Protein AF-A0A7S1VHG1-F1 (afdb_monomer_lite)

pLDDT: mean 76.17, std 15.96, range [33.91, 95.12]

Secondary structure (DSSP, 8-state):
--EEEEEEEE-SSTTSS--EEEEEEEEPP-SS--EEEE----S-TTS-HHHHHHHHHHT--SEEEE-S-S---TT-HHHHHHHHHHHTHHHHTTS-EEE---HHHHT-S-TT-----S-SSS---SS-THHHHHHHHHHHTT--

Structure (mmCIF, N/CA/C/O backbone):
data_AF-A0A7S1VHG1-F1
#
_entry.id   AF-A0A7S1VHG1-F1
#
loop_
_atom_site.group_PDB
_atom_site.id
_atom_site.type_symbol
_atom_site.label_atom_id
_atom_site.label_alt_id
_atom_site.label_comp_id
_atom_site.label_asym_id
_atom_site.label_entity_id
_atom_site.label_seq_id
_atom_site.pdbx_PDB_ins_code
_atom_site.Cartn_x
_atom_site.Cartn_y
_atom_site.Cartn_z
_atom_site.occupancy
_atom_site.B_iso_or_equiv
_atom_site.auth_seq_id
_atom_site.auth_comp_id
_atom_site.auth_asym_id
_atom_site.auth_atom_id
_atom_site.pdbx_PDB_model_num
ATOM 1 N N . GLY A 1 1 ? -18.952 -1.129 16.357 1.00 60.41 1 GLY A N 1
ATOM 2 C CA . GLY A 1 1 ? -17.980 -1.596 17.365 1.00 60.41 1 GLY A CA 1
ATOM 3 C C . GLY A 1 1 ? -17.156 -0.425 17.856 1.00 60.41 1 GLY A C 1
ATOM 4 O O . GLY A 1 1 ? -17.181 0.617 17.216 1.00 60.41 1 GLY A O 1
ATOM 5 N N . ALA A 1 2 ? -16.459 -0.565 18.984 1.00 79.69 2 ALA A N 1
ATOM 6 C CA . ALA A 1 2 ? -15.497 0.451 19.413 1.00 79.69 2 ALA A CA 1
ATOM 7 C C . ALA A 1 2 ? -14.408 0.636 18.334 1.00 79.69 2 ALA A C 1
ATOM 9 O O . ALA A 1 2 ? -13.999 -0.338 17.711 1.00 79.69 2 ALA A O 1
ATOM 10 N N . SER A 1 3 ? -13.954 1.863 18.099 1.00 82.81 3 SER A N 1
ATOM 11 C CA . SER A 1 3 ? -12.869 2.205 17.169 1.00 82.81 3 SER A CA 1
ATOM 12 C C . SER A 1 3 ? -11.768 2.954 17.918 1.00 82.81 3 SER A C 1
ATOM 14 O O . SER A 1 3 ? -11.995 3.498 19.002 1.00 82.81 3 SER A O 1
ATOM 16 N N . PHE A 1 4 ? -10.552 2.945 17.380 1.00 84.31 4 PHE A N 1
ATOM 17 C CA . PHE A 1 4 ? -9.495 3.855 17.806 1.00 84.31 4 PHE A CA 1
ATOM 18 C C . PHE A 1 4 ? -9.536 5.095 16.919 1.00 84.31 4 PHE A C 1
ATOM 20 O O . PHE A 1 4 ? -9.471 4.981 15.700 1.00 84.31 4 PHE A O 1
ATOM 27 N N . THR A 1 5 ? -9.640 6.277 17.513 1.00 89.12 5 THR A N 1
ATOM 28 C CA . THR A 1 5 ? -9.460 7.547 16.800 1.00 89.12 5 THR A CA 1
ATOM 29 C C . THR A 1 5 ? -7.980 7.904 16.795 1.00 89.12 5 THR A C 1
ATOM 31 O O . THR A 1 5 ? -7.344 7.833 17.848 1.00 89.12 5 THR A O 1
ATOM 34 N N . TYR A 1 6 ? -7.441 8.330 15.657 1.00 85.44 6 TYR A N 1
ATOM 35 C CA . TYR A 1 6 ? -6.067 8.820 15.571 1.00 85.44 6 TYR A CA 1
ATOM 36 C C . TYR A 1 6 ? -6.014 10.223 14.968 1.00 85.44 6 TYR A C 1
ATOM 38 O O . TYR A 1 6 ? -6.883 10.626 14.191 1.00 85.44 6 TYR A O 1
ATOM 46 N N . LYS A 1 7 ? -4.960 10.952 15.335 1.00 89.00 7 LYS A N 1
ATOM 47 C CA . LYS A 1 7 ? -4.560 12.225 14.744 1.00 89.00 7 LYS A CA 1
ATOM 48 C C . LYS A 1 7 ? -3.041 12.215 14.602 1.00 89.00 7 LYS A C 1
ATOM 50 O O . LYS A 1 7 ? -2.344 11.976 15.583 1.00 89.00 7 LYS A O 1
ATOM 55 N N . ILE A 1 8 ? -2.553 12.448 13.394 1.00 84.19 8 ILE A N 1
ATOM 56 C CA . ILE A 1 8 ? -1.139 12.607 13.071 1.00 84.19 8 ILE A CA 1
ATOM 57 C C . ILE A 1 8 ? -0.959 14.052 12.639 1.00 84.19 8 ILE A C 1
ATOM 59 O O . ILE A 1 8 ? -1.548 14.484 11.649 1.00 84.19 8 ILE A O 1
ATOM 63 N N . ASP A 1 9 ? -0.151 14.786 13.391 1.00 87.69 9 ASP A N 1
ATOM 64 C CA . ASP A 1 9 ? 0.234 16.148 13.054 1.00 87.69 9 ASP A CA 1
ATOM 65 C C . ASP A 1 9 ? 1.654 16.128 12.478 1.00 87.69 9 ASP A C 1
ATOM 67 O O . ASP A 1 9 ? 2.595 15.677 13.128 1.00 87.69 9 ASP A O 1
ATOM 71 N N . TYR A 1 10 ? 1.802 16.613 11.248 1.00 83.50 10 TYR A N 1
ATOM 72 C CA . TYR A 1 10 ? 3.076 16.766 10.563 1.00 83.50 10 TYR A CA 1
ATOM 73 C C . TYR A 1 10 ? 3.426 18.245 10.439 1.00 83.50 10 TYR A C 1
ATOM 75 O O . TYR A 1 10 ? 2.671 19.046 9.882 1.00 83.50 10 TYR A O 1
ATOM 83 N N . GLN A 1 11 ? 4.602 18.603 10.942 1.00 87.69 11 GLN A N 1
ATOM 84 C CA . GLN A 1 11 ? 5.169 19.933 10.800 1.00 87.69 11 GLN A CA 1
ATOM 85 C C . GLN A 1 11 ? 6.457 19.838 9.969 1.00 87.69 11 GLN A C 1
ATOM 87 O O . GLN A 1 11 ? 7.475 19.390 10.495 1.00 87.69 11 GLN A O 1
ATOM 92 N N . PRO A 1 12 ? 6.449 20.271 8.693 1.00 80.25 12 PRO A N 1
ATOM 93 C CA . PRO A 1 12 ? 7.620 20.132 7.825 1.00 80.25 12 PRO A CA 1
ATOM 94 C C . PRO A 1 12 ? 8.806 20.984 8.278 1.00 80.25 12 PRO A C 1
ATOM 96 O O . PRO A 1 12 ? 9.954 20.610 8.071 1.00 80.25 12 PRO A O 1
ATOM 99 N N . ALA A 1 13 ? 8.531 22.123 8.916 1.00 84.25 13 ALA A N 1
ATOM 100 C CA . ALA A 1 13 ? 9.539 22.991 9.508 1.00 84.25 13 ALA A CA 1
ATOM 101 C C . ALA A 1 13 ? 9.121 23.337 10.946 1.00 84.25 13 A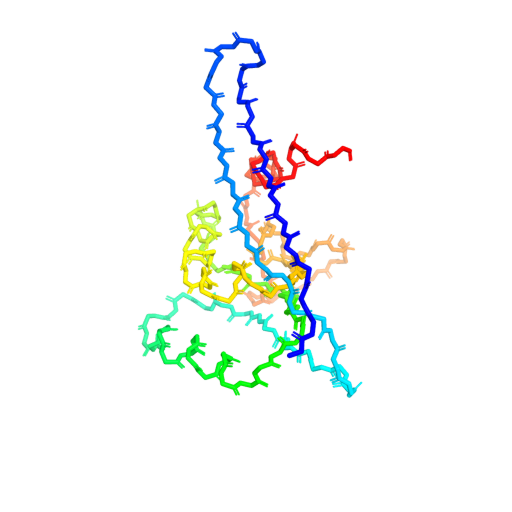LA A C 1
ATOM 103 O O . ALA A 1 13 ? 8.228 24.180 11.122 1.00 84.25 13 ALA A O 1
ATOM 104 N N . PRO A 1 14 ? 9.704 22.682 11.972 1.00 83.69 14 PRO A N 1
ATOM 105 C CA . PRO A 1 14 ? 9.406 22.959 13.375 1.00 83.69 14 PRO A CA 1
ATOM 106 C C . PRO A 1 14 ? 9.507 24.455 13.691 1.00 83.69 14 PRO A C 1
ATOM 108 O O . PRO A 1 14 ? 10.494 25.103 13.355 1.00 83.69 14 PRO A O 1
ATOM 111 N N . GLY A 1 15 ? 8.463 25.023 14.299 1.00 81.50 15 GLY A N 1
ATOM 112 C CA . GLY A 1 15 ? 8.406 26.449 14.653 1.00 81.50 15 GLY A CA 1
ATOM 113 C C . GLY A 1 15 ? 7.904 27.399 13.554 1.00 81.50 15 GLY A C 1
ATOM 114 O O . GLY A 1 15 ? 7.639 28.559 13.851 1.00 81.50 15 GLY A O 1
ATOM 115 N N . SER A 1 16 ? 7.680 26.929 12.321 1.00 88.00 16 SER A N 1
ATOM 116 C CA . SER A 1 16 ? 7.090 27.747 11.236 1.00 88.00 16 SER A CA 1
ATOM 117 C C . SER A 1 16 ? 5.606 28.085 11.433 1.00 88.00 16 SER A C 1
ATOM 119 O O . SER A 1 16 ? 5.049 28.895 10.697 1.00 88.00 16 SER A O 1
ATOM 121 N N . GLY A 1 17 ? 4.936 27.411 12.373 1.00 88.62 17 GLY A N 1
ATOM 122 C CA . GLY A 1 17 ? 3.490 27.512 12.594 1.00 88.62 17 GLY A CA 1
ATOM 123 C C . GLY A 1 17 ? 2.623 26.729 11.599 1.00 88.62 17 GLY A C 1
ATOM 124 O O . GLY A 1 17 ? 1.430 26.581 11.841 1.00 88.62 17 GLY A O 1
ATOM 125 N N . THR A 1 18 ? 3.192 26.175 10.520 1.00 88.81 18 THR A N 1
ATOM 126 C CA . THR A 1 18 ? 2.444 25.329 9.572 1.00 88.81 18 THR A CA 1
ATOM 127 C C . THR A 1 18 ? 2.331 23.902 10.109 1.00 88.81 18 THR A C 1
ATOM 129 O O . THR A 1 18 ? 3.353 23.268 10.370 1.00 88.81 18 THR A O 1
ATOM 132 N N . VAL A 1 19 ? 1.105 23.392 10.252 1.00 90.25 19 VAL A N 1
ATOM 133 C CA . VAL A 1 19 ? 0.817 22.019 10.699 1.00 90.25 19 VAL A CA 1
ATOM 134 C C . VAL A 1 19 ? -0.179 21.375 9.737 1.00 90.25 19 VAL A C 1
ATOM 136 O O . VAL A 1 19 ? -1.245 21.932 9.482 1.00 90.25 19 VAL A O 1
ATOM 139 N N . TYR A 1 20 ? 0.164 20.197 9.221 1.00 87.06 20 TYR A N 1
ATOM 140 C CA . TYR A 1 20 ? -0.725 19.339 8.443 1.00 87.06 20 TYR A CA 1
ATOM 141 C C . TYR A 1 20 ? -1.278 18.255 9.363 1.00 87.06 20 TYR A C 1
ATOM 143 O O . TYR A 1 20 ? -0.504 17.554 10.008 1.00 87.06 20 TYR A O 1
ATOM 151 N N . SER A 1 21 ? -2.599 18.101 9.428 1.00 85.31 21 SER A N 1
ATOM 152 C CA . SER A 1 21 ? -3.238 17.115 10.304 1.00 85.31 21 SER A CA 1
ATOM 153 C C . SER A 1 21 ? -3.961 16.051 9.488 1.00 85.31 21 SER A C 1
ATOM 155 O O . SER A 1 21 ? -4.928 16.350 8.788 1.00 85.31 21 SER A O 1
ATOM 157 N N . LEU A 1 22 ? -3.544 14.798 9.642 1.00 81.00 22 LEU A N 1
ATOM 158 C CA . LEU A 1 22 ? -4.298 13.630 9.201 1.00 81.00 22 LEU A CA 1
ATOM 159 C C . LEU A 1 22 ? -5.061 13.062 10.399 1.00 81.00 22 LEU A C 1
ATOM 161 O O . LEU A 1 22 ? -4.486 12.857 11.463 1.00 81.00 22 LEU A O 1
ATOM 165 N N . HIS A 1 23 ? -6.352 12.796 10.247 1.00 85.94 23 HIS A N 1
ATOM 166 C CA . HIS A 1 23 ? -7.169 12.182 11.290 1.00 85.94 23 HIS A CA 1
ATOM 167 C C . HIS A 1 23 ? -8.051 11.095 10.694 1.00 85.94 23 HIS A C 1
ATOM 169 O O . HIS A 1 23 ? -8.437 11.167 9.529 1.00 85.94 23 HIS A O 1
ATOM 175 N N . GLY A 1 24 ? -8.373 10.095 11.504 1.00 82.06 24 GLY A N 1
ATOM 176 C CA . GLY A 1 24 ? -9.189 8.979 11.059 1.00 82.06 24 GLY A CA 1
ATOM 177 C C . GLY A 1 24 ? -9.548 8.032 12.189 1.00 82.06 24 GLY A C 1
ATOM 178 O O . GLY A 1 24 ? -9.313 8.303 13.374 1.00 82.06 24 GLY A O 1
ATOM 179 N N . THR A 1 25 ? -10.140 6.907 11.808 1.00 83.06 25 THR A N 1
ATOM 180 C CA . THR A 1 25 ? -10.514 5.846 12.737 1.00 83.06 25 THR A CA 1
ATOM 181 C C . THR A 1 25 ? -9.981 4.515 12.258 1.00 83.06 25 THR A C 1
ATOM 183 O O . THR A 1 25 ? -10.192 4.154 11.106 1.00 83.06 25 THR A O 1
ATOM 186 N N . ILE A 1 26 ? -9.375 3.761 13.168 1.00 78.25 26 ILE A N 1
ATOM 187 C CA . ILE A 1 26 ? -9.035 2.359 12.957 1.00 78.25 26 ILE A CA 1
ATOM 188 C C . ILE A 1 26 ? -10.130 1.530 13.638 1.00 78.25 26 ILE A C 1
ATOM 190 O O . ILE A 1 26 ? -10.327 1.664 14.857 1.00 78.25 26 ILE A O 1
ATOM 194 N N . PRO A 1 27 ? -10.891 0.708 12.899 1.00 74.56 27 PRO A N 1
ATOM 195 C CA . PRO A 1 27 ? -11.884 -0.165 13.507 1.00 74.56 27 PRO A CA 1
ATOM 196 C C . PRO A 1 27 ? -11.190 -1.140 14.466 1.00 74.56 27 PRO A C 1
ATOM 198 O O . PRO A 1 27 ? -10.124 -1.672 14.160 1.00 74.56 27 PRO A O 1
ATOM 201 N N . ARG A 1 28 ? -11.767 -1.382 15.654 1.00 80.00 28 ARG A N 1
ATOM 202 C CA . ARG A 1 28 ? -11.277 -2.492 16.481 1.00 80.00 28 ARG A CA 1
ATOM 203 C C . ARG A 1 28 ? -11.758 -3.787 15.864 1.00 80.00 28 ARG A C 1
ATOM 205 O O . ARG A 1 28 ? -12.960 -3.943 15.652 1.00 80.00 28 ARG A O 1
ATOM 212 N N . GLN A 1 29 ? -10.821 -4.702 15.659 1.00 78.06 29 GLN A N 1
ATOM 213 C CA . GLN A 1 29 ? -11.111 -6.056 15.225 1.00 78.06 29 GLN A CA 1
ATOM 214 C C . GLN A 1 29 ? -12.152 -6.689 16.165 1.00 78.06 29 GLN A C 1
ATOM 216 O O . GLN A 1 29 ? -12.059 -6.580 17.392 1.00 78.06 29 GLN A O 1
ATOM 221 N N . GLN A 1 30 ? -13.177 -7.305 15.576 1.00 78.69 30 GLN A N 1
ATOM 222 C CA . GLN A 1 30 ? -14.210 -8.046 16.295 1.00 78.69 30 GLN A CA 1
ATOM 223 C C . GLN A 1 30 ? -14.373 -9.431 15.666 1.00 78.69 30 GLN A C 1
ATOM 225 O O . GLN A 1 30 ? -14.565 -9.548 14.459 1.00 78.69 30 GLN A O 1
ATOM 230 N N . GLY A 1 31 ? -14.348 -10.488 16.479 1.00 85.31 31 GLY A N 1
ATOM 231 C CA . GLY A 1 31 ? -14.557 -11.858 15.997 1.00 85.31 31 GLY A CA 1
ATOM 232 C C . GLY A 1 31 ? -13.305 -12.474 15.369 1.00 85.31 31 GLY A C 1
ATOM 233 O O . GLY A 1 31 ? -12.234 -12.418 15.967 1.00 85.31 31 GLY A O 1
ATOM 234 N N . VAL A 1 32 ? -13.431 -13.089 14.189 1.00 89.44 32 VAL A N 1
ATOM 235 C CA . VAL A 1 32 ? -12.300 -13.677 13.446 1.00 89.44 32 VAL A CA 1
ATOM 236 C C . VAL A 1 32 ? -11.679 -12.603 12.542 1.00 89.44 32 VAL A C 1
ATOM 238 O O . VAL A 1 32 ? -12.431 -11.993 11.781 1.00 89.44 32 VAL A O 1
ATOM 241 N N . PRO A 1 33 ? -10.355 -12.356 12.601 1.00 89.38 33 PRO A N 1
ATOM 242 C CA . PRO A 1 33 ? -9.707 -11.352 11.759 1.00 89.38 33 PRO A CA 1
ATOM 243 C C . PRO A 1 33 ? -9.874 -11.648 10.268 1.00 89.38 33 PRO A C 1
ATOM 245 O O . PRO A 1 33 ? -9.665 -12.780 9.827 1.00 89.38 33 PRO A O 1
ATOM 248 N N . LYS A 1 34 ? -10.201 -10.618 9.488 1.00 92.06 34 LYS A N 1
ATOM 249 C CA . LYS A 1 34 ? -10.263 -10.681 8.026 1.00 92.06 34 LYS A CA 1
ATOM 250 C C . LYS A 1 34 ? -9.077 -9.952 7.415 1.00 92.06 34 LYS A C 1
ATOM 252 O O . LYS A 1 34 ? -8.877 -8.767 7.676 1.00 92.06 34 LYS A O 1
ATOM 257 N N . VAL A 1 35 ? -8.331 -10.647 6.564 1.00 93.19 35 VAL A N 1
ATOM 258 C CA . VAL A 1 35 ? -7.175 -10.087 5.858 1.00 93.19 35 VAL A CA 1
ATOM 259 C C . VAL A 1 35 ? -7.473 -10.052 4.367 1.00 93.19 35 VAL A C 1
ATOM 261 O O . VAL A 1 35 ? -7.823 -11.078 3.787 1.00 93.19 35 VAL A O 1
ATOM 264 N N . ALA A 1 36 ? -7.328 -8.879 3.755 1.00 94.69 36 ALA A N 1
ATOM 265 C CA . ALA A 1 36 ? -7.295 -8.745 2.305 1.00 94.69 36 ALA A CA 1
ATOM 266 C C . ALA A 1 36 ? -5.832 -8.765 1.848 1.00 94.69 36 ALA A C 1
ATOM 268 O O . ALA A 1 36 ? -5.070 -7.859 2.176 1.00 94.69 36 ALA A O 1
ATOM 269 N N . ALA A 1 37 ? -5.442 -9.808 1.119 1.00 94.81 37 ALA A N 1
ATOM 270 C CA . ALA A 1 37 ? -4.132 -9.898 0.485 1.00 94.81 37 ALA A CA 1
ATOM 271 C C . ALA A 1 37 ? -4.262 -9.452 -0.975 1.00 94.81 37 ALA A C 1
ATOM 273 O O . ALA A 1 37 ? -5.034 -10.048 -1.725 1.00 94.81 37 ALA A O 1
ATOM 274 N N . LEU A 1 38 ? -3.555 -8.386 -1.346 1.00 93.75 38 LEU A N 1
ATOM 275 C CA . LEU A 1 38 ? -3.598 -7.764 -2.670 1.00 93.75 38 LEU A CA 1
ATOM 276 C C . LEU A 1 38 ? -2.168 -7.652 -3.218 1.00 93.75 38 LEU A C 1
ATOM 278 O O . LEU A 1 38 ? -1.228 -7.510 -2.444 1.00 93.75 38 LEU A O 1
ATOM 282 N N . GLY A 1 39 ? -1.996 -7.668 -4.534 1.00 90.69 39 GLY A N 1
ATOM 283 C CA . GLY A 1 39 ? -0.690 -7.530 -5.181 1.00 90.69 39 GLY A CA 1
ATOM 284 C C . GLY A 1 39 ? -0.820 -7.615 -6.696 1.00 90.69 39 GLY A C 1
ATOM 285 O O . GLY A 1 39 ? -1.931 -7.797 -7.202 1.00 90.69 39 GLY A O 1
ATOM 286 N N . CYS A 1 40 ? 0.304 -7.499 -7.401 1.00 88.75 40 CYS A N 1
ATOM 287 C CA . CYS A 1 40 ? 0.362 -7.578 -8.865 1.00 88.75 40 CYS A CA 1
ATOM 288 C C . CYS A 1 40 ? -0.580 -6.571 -9.543 1.00 88.75 40 CYS A C 1
ATOM 290 O O . CYS A 1 40 ? -1.378 -6.912 -10.419 1.00 88.75 40 CYS A O 1
ATOM 292 N N . PHE A 1 41 ? -0.482 -5.308 -9.129 1.00 87.25 41 PHE A N 1
ATOM 293 C CA . PHE A 1 41 ? -1.210 -4.188 -9.713 1.00 87.25 41 PHE A CA 1
ATOM 294 C C . PHE A 1 41 ? -0.612 -3.847 -11.083 1.00 87.25 41 PHE A C 1
ATOM 296 O O . PHE A 1 41 ? 0.283 -3.008 -11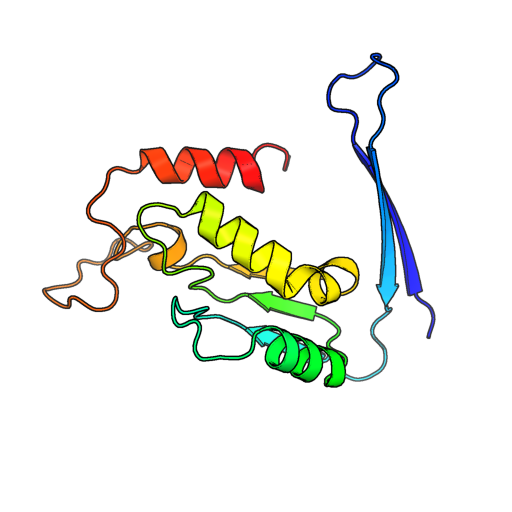.208 1.00 87.25 41 PHE A O 1
ATOM 303 N N . GLY A 1 42 ? -1.096 -4.568 -12.099 1.00 77.44 42 GLY A N 1
ATOM 304 C CA . GLY A 1 42 ? -0.701 -4.452 -13.503 1.00 77.44 42 GLY A CA 1
ATOM 305 C C . GLY A 1 42 ? -0.817 -3.037 -14.077 1.00 77.44 42 GLY A C 1
ATOM 306 O O . GLY A 1 42 ? -1.462 -2.159 -13.506 1.00 77.44 42 GLY A O 1
ATOM 307 N N . VAL A 1 43 ? -0.199 -2.828 -15.244 1.00 72.25 43 VAL A N 1
ATOM 308 C CA . VAL A 1 43 ? -0.346 -1.577 -16.016 1.00 72.25 43 VAL A CA 1
ATOM 309 C C . VAL A 1 43 ? -1.663 -1.490 -16.783 1.00 72.25 43 VAL A C 1
ATOM 311 O O . VAL A 1 43 ? -2.007 -0.401 -17.232 1.00 72.25 43 VAL A O 1
ATOM 314 N N . ASP A 1 44 ? -2.373 -2.610 -16.941 1.00 66.19 44 ASP A N 1
ATOM 315 C CA . ASP A 1 44 ? -3.585 -2.659 -17.753 1.00 66.19 44 ASP A CA 1
ATOM 316 C C . ASP A 1 44 ? -4.704 -1.830 -17.113 1.00 66.19 44 ASP A C 1
ATOM 318 O O . ASP A 1 44 ? -5.154 -2.058 -15.987 1.00 66.19 44 ASP A O 1
ATOM 322 N N . ASP A 1 45 ? -5.161 -0.854 -17.882 1.00 64.19 45 ASP A N 1
ATOM 323 C CA . ASP A 1 45 ? -6.253 0.068 -17.607 1.00 64.19 45 ASP A CA 1
ATOM 324 C C . ASP A 1 45 ? -7.632 -0.502 -17.988 1.00 64.19 45 ASP A C 1
ATOM 326 O O . ASP A 1 45 ? -8.658 0.137 -17.751 1.00 64.19 45 ASP A O 1
ATOM 330 N N . ASP A 1 46 ? -7.672 -1.740 -18.486 1.00 68.00 46 ASP A N 1
ATOM 331 C CA . ASP A 1 46 ? -8.906 -2.461 -18.818 1.00 68.00 46 ASP A CA 1
ATOM 332 C C . ASP A 1 46 ? -9.751 -2.803 -17.577 1.00 68.00 46 ASP A C 1
ATOM 334 O O . ASP A 1 46 ? -10.971 -2.983 -17.666 1.00 68.00 46 ASP A O 1
ATOM 338 N N . ALA A 1 47 ? -9.124 -2.900 -16.401 1.00 67.69 47 ALA A N 1
ATOM 339 C CA . ALA A 1 47 ? -9.818 -3.171 -15.150 1.00 67.69 47 ALA A CA 1
ATOM 340 C C . ALA A 1 47 ? -10.337 -1.873 -14.515 1.00 67.69 47 ALA A C 1
ATOM 342 O O . ALA A 1 47 ? -9.572 -0.962 -14.193 1.00 67.69 47 ALA A O 1
ATOM 343 N N . ASN A 1 48 ? -11.646 -1.812 -14.244 1.00 81.38 48 ASN A N 1
ATOM 344 C CA . ASN A 1 48 ? -12.223 -0.707 -13.485 1.00 81.38 48 ASN A CA 1
ATOM 345 C C . ASN A 1 48 ? -11.717 -0.735 -12.030 1.00 81.38 48 ASN A C 1
ATOM 347 O O . ASN A 1 48 ? -12.169 -1.530 -11.199 1.00 81.38 48 ASN A O 1
ATOM 351 N N . LYS A 1 49 ? -10.777 0.163 -11.726 1.00 83.81 49 LYS A N 1
ATOM 352 C CA . LYS A 1 49 ? -10.149 0.299 -10.408 1.00 83.81 49 LYS A CA 1
ATOM 353 C C . LYS A 1 49 ? -11.159 0.661 -9.309 1.00 83.81 49 LYS A C 1
ATOM 355 O O . LYS A 1 49 ? -11.000 0.198 -8.179 1.00 83.81 49 LYS A O 1
ATOM 360 N N . ASP A 1 50 ? -12.226 1.394 -9.630 1.00 88.06 50 ASP A N 1
ATOM 361 C CA . ASP A 1 50 ? -13.268 1.750 -8.658 1.00 88.06 50 ASP A CA 1
ATOM 362 C C . ASP A 1 50 ? -14.087 0.521 -8.235 1.00 88.06 50 ASP A C 1
ATOM 364 O O . ASP A 1 50 ? -14.337 0.317 -7.044 1.00 88.06 50 ASP A O 1
ATOM 368 N N . ASP A 1 51 ? -14.444 -0.347 -9.189 1.00 90.19 51 ASP A N 1
ATOM 369 C CA . ASP A 1 51 ? -15.173 -1.591 -8.906 1.00 90.19 51 ASP A CA 1
ATOM 370 C C . ASP A 1 51 ? -14.318 -2.562 -8.082 1.00 90.19 51 ASP A C 1
ATOM 372 O O . ASP A 1 51 ? -14.822 -3.232 -7.172 1.00 90.19 51 ASP A O 1
ATOM 376 N N . PHE A 1 52 ? -13.010 -2.607 -8.354 1.00 90.19 52 PHE A N 1
ATOM 377 C CA . PHE A 1 52 ? -12.054 -3.355 -7.542 1.00 90.19 52 PHE A CA 1
ATOM 378 C C . PHE A 1 52 ? -12.043 -2.851 -6.092 1.00 90.19 52 PHE A C 1
ATOM 380 O O . PHE A 1 52 ? -12.255 -3.635 -5.163 1.00 90.19 52 PHE A O 1
ATOM 387 N N . VAL A 1 53 ? -11.867 -1.541 -5.883 1.00 91.50 53 VAL A N 1
ATOM 388 C CA . VAL A 1 53 ? -11.845 -0.935 -4.542 1.00 91.50 53 VAL A CA 1
ATOM 389 C C . VAL A 1 53 ? -13.162 -1.183 -3.808 1.00 91.50 53 VAL A C 1
ATOM 391 O O . VAL A 1 53 ? -13.147 -1.609 -2.650 1.00 91.50 53 VAL A O 1
ATOM 394 N N . ALA A 1 54 ? -14.301 -0.995 -4.479 1.00 92.81 54 ALA A N 1
ATOM 395 C CA . ALA A 1 54 ? -15.621 -1.251 -3.910 1.00 92.81 54 ALA A CA 1
ATOM 396 C C . ALA A 1 54 ? -15.792 -2.721 -3.487 1.00 92.81 54 ALA A C 1
ATOM 398 O O . ALA A 1 54 ? -16.305 -3.004 -2.400 1.00 92.81 54 ALA A O 1
ATOM 399 N N . SER A 1 55 ? -15.309 -3.658 -4.307 1.00 93.12 55 SER A N 1
ATOM 400 C CA . SER A 1 55 ? -15.372 -5.096 -4.026 1.00 93.12 55 SER A CA 1
ATOM 401 C C . SER A 1 55 ? -14.542 -5.488 -2.804 1.00 93.12 55 SER A C 1
ATOM 403 O O . SER A 1 55 ? -15.002 -6.283 -1.980 1.00 93.12 55 SER A O 1
ATOM 405 N N . VAL A 1 56 ? -13.347 -4.907 -2.647 1.00 93.12 56 VAL A N 1
ATOM 406 C CA . VAL A 1 56 ? -12.494 -5.121 -1.467 1.00 93.12 56 VAL A CA 1
ATOM 407 C C . VAL A 1 56 ? -13.121 -4.488 -0.223 1.00 93.12 56 VAL A C 1
ATOM 409 O O . VAL A 1 56 ? -13.189 -5.132 0.825 1.00 93.12 56 VAL A O 1
ATOM 412 N N . MET A 1 57 ? -13.652 -3.265 -0.329 1.00 91.50 57 MET A N 1
ATOM 413 C CA . MET A 1 57 ? -14.350 -2.597 0.777 1.00 91.50 57 MET A CA 1
ATOM 414 C C . MET A 1 57 ? -15.533 -3.423 1.295 1.00 91.50 57 MET A C 1
ATOM 416 O O . MET A 1 57 ? -15.723 -3.529 2.508 1.00 91.50 57 MET A O 1
ATOM 420 N N . ALA A 1 58 ? -16.294 -4.057 0.398 1.00 93.50 58 ALA A N 1
ATOM 421 C CA . ALA A 1 58 ? -17.429 -4.902 0.760 1.00 93.50 58 ALA A CA 1
ATOM 422 C C . ALA A 1 58 ? -17.036 -6.126 1.612 1.00 93.50 58 ALA A C 1
ATOM 424 O O . ALA A 1 58 ? -17.868 -6.641 2.361 1.00 93.50 58 ALA A O 1
ATOM 425 N N . GLN A 1 59 ? -15.773 -6.569 1.562 1.00 92.25 59 GLN A N 1
ATOM 426 C CA . GLN A 1 59 ? -15.285 -7.668 2.407 1.00 92.25 59 GLN A CA 1
ATOM 427 C C . GLN A 1 59 ? -15.139 -7.267 3.883 1.00 92.25 59 GLN A C 1
ATOM 429 O O . GLN A 1 59 ? -15.154 -8.138 4.764 1.00 92.25 59 GLN A O 1
ATOM 434 N N . ASN A 1 60 ? -15.041 -5.958 4.158 1.00 90.06 60 ASN A N 1
ATOM 435 C CA . ASN A 1 60 ? -14.813 -5.388 5.485 1.00 90.06 60 ASN A CA 1
ATOM 436 C C . ASN A 1 60 ? -13.579 -6.016 6.159 1.00 90.06 60 ASN A C 1
ATOM 438 O O . ASN A 1 60 ? -13.689 -6.653 7.211 1.00 90.06 60 ASN A O 1
ATOM 442 N N . ALA A 1 61 ? -12.425 -5.900 5.496 1.00 91.19 61 ALA A N 1
ATOM 443 C CA . ALA A 1 61 ? -11.145 -6.384 6.005 1.00 91.19 61 ALA A CA 1
ATOM 444 C C . ALA A 1 61 ? -10.664 -5.556 7.210 1.00 91.19 61 ALA A C 1
ATOM 446 O O . ALA A 1 61 ? -10.833 -4.337 7.243 1.00 91.19 61 ALA A O 1
ATOM 447 N N . ASP A 1 62 ? -10.037 -6.225 8.178 1.00 89.88 62 ASP A N 1
ATOM 448 C CA . ASP A 1 62 ? -9.407 -5.600 9.348 1.00 89.88 62 ASP A CA 1
ATOM 449 C C . ASP A 1 62 ? -7.950 -5.191 9.065 1.00 89.88 62 ASP A C 1
ATOM 451 O O . ASP A 1 62 ? -7.391 -4.339 9.756 1.00 89.88 62 ASP A O 1
ATOM 455 N N . LEU A 1 63 ? -7.332 -5.820 8.062 1.00 90.44 63 LEU A N 1
ATOM 456 C CA . LEU A 1 63 ? -5.949 -5.618 7.647 1.00 90.44 63 LEU A CA 1
ATOM 457 C C . LEU A 1 63 ? -5.840 -5.807 6.133 1.00 90.44 63 LEU A C 1
ATOM 459 O O . LEU A 1 63 ? -6.401 -6.759 5.582 1.00 90.44 63 LEU A O 1
ATOM 463 N N . ILE A 1 64 ? -5.068 -4.942 5.482 1.00 93.81 64 ILE A N 1
ATOM 464 C CA . ILE A 1 64 ? -4.625 -5.142 4.102 1.00 93.81 64 ILE A CA 1
ATOM 465 C C . ILE A 1 64 ? -3.152 -5.535 4.114 1.00 93.81 64 ILE A C 1
ATOM 467 O O . ILE A 1 64 ? -2.343 -4.947 4.831 1.00 93.81 64 ILE A O 1
ATOM 471 N N . VAL A 1 65 ? -2.806 -6.532 3.310 1.00 95.12 65 VAL A N 1
ATOM 472 C CA . VAL A 1 65 ? -1.424 -6.902 3.016 1.00 95.12 65 VAL A CA 1
ATOM 473 C C . VAL A 1 65 ? -1.220 -6.716 1.523 1.00 95.12 65 VAL A C 1
ATOM 475 O O . VAL A 1 65 ? -1.807 -7.445 0.727 1.00 95.12 65 VAL A O 1
ATOM 478 N N . LEU A 1 66 ? -0.418 -5.721 1.159 1.00 93.56 66 LEU A N 1
ATOM 479 C CA . LEU A 1 66 ? 0.082 -5.542 -0.196 1.00 93.56 66 LEU A CA 1
ATOM 480 C C . LEU A 1 66 ? 1.341 -6.401 -0.333 1.00 93.56 66 LEU A C 1
ATOM 482 O O . LEU A 1 66 ? 2.306 -6.169 0.392 1.00 93.56 66 LEU A O 1
ATOM 486 N N . SER A 1 67 ? 1.295 -7.454 -1.145 1.00 91.50 67 SER A N 1
ATOM 487 C CA . SER A 1 67 ? 2.282 -8.542 -1.104 1.00 91.50 67 SER A CA 1
ATOM 488 C C . SER A 1 67 ? 3.454 -8.401 -2.074 1.00 91.50 67 SER A C 1
ATOM 490 O O . SER A 1 67 ? 4.351 -9.238 -2.024 1.00 91.50 67 SER A O 1
ATOM 492 N N . GLY A 1 68 ? 3.445 -7.406 -2.957 1.00 86.19 68 GLY A N 1
ATOM 493 C CA . GLY A 1 68 ? 4.419 -7.308 -4.044 1.00 86.19 68 GLY A CA 1
ATOM 494 C C . GLY A 1 68 ? 3.780 -6.783 -5.322 1.00 86.19 68 GLY A C 1
ATOM 495 O O . GLY A 1 68 ? 2.555 -6.851 -5.478 1.00 86.19 68 GLY A O 1
ATOM 496 N N . ASP A 1 69 ? 4.613 -6.253 -6.210 1.00 86.94 69 ASP A N 1
ATOM 497 C CA . ASP A 1 69 ? 4.220 -5.732 -7.516 1.00 86.94 69 ASP A CA 1
ATOM 498 C C . ASP A 1 69 ? 3.120 -4.666 -7.417 1.00 86.94 69 ASP A C 1
ATOM 500 O O . ASP A 1 69 ? 2.032 -4.766 -7.986 1.00 86.94 69 ASP A O 1
ATOM 504 N N . GLN A 1 70 ? 3.411 -3.624 -6.650 1.00 87.00 70 GLN A N 1
ATOM 505 C CA . GLN A 1 70 ? 2.587 -2.432 -6.463 1.00 87.00 70 GLN A CA 1
ATOM 506 C C . GLN A 1 70 ? 2.512 -1.628 -7.759 1.00 87.00 70 GLN A C 1
ATOM 508 O O . GLN A 1 70 ? 1.542 -0.907 -7.993 1.00 87.00 70 GLN A O 1
ATOM 513 N N . THR A 1 71 ? 3.539 -1.741 -8.599 1.00 84.12 71 THR A N 1
ATOM 514 C CA . THR A 1 71 ? 3.536 -1.182 -9.940 1.00 84.12 71 THR A CA 1
ATOM 515 C C . THR A 1 71 ? 4.469 -1.946 -10.869 1.00 84.12 71 THR A C 1
ATOM 517 O O . THR A 1 71 ? 5.542 -2.395 -10.480 1.00 84.12 71 THR A O 1
ATOM 520 N N . TYR A 1 72 ? 4.092 -1.997 -12.143 1.00 82.06 72 TYR A N 1
ATOM 521 C CA . TYR A 1 72 ? 4.961 -2.420 -13.241 1.00 82.06 72 TYR A CA 1
ATOM 522 C C . TYR A 1 72 ? 5.454 -1.215 -14.070 1.00 82.06 72 TYR A C 1
ATOM 524 O O . TYR A 1 72 ? 5.961 -1.383 -15.178 1.00 82.06 72 TYR A O 1
ATOM 532 N N . LEU A 1 73 ? 5.341 0.019 -13.557 1.00 81.12 73 LEU A N 1
ATOM 533 C CA . LEU A 1 73 ? 5.869 1.223 -14.211 1.00 81.12 73 LEU A CA 1
ATOM 534 C C . LEU A 1 73 ? 7.364 1.386 -13.932 1.00 81.12 73 LEU A C 1
ATOM 536 O O . LEU A 1 73 ? 7.806 2.186 -13.108 1.00 81.12 73 LEU A O 1
ATOM 540 N N . HIS A 1 74 ? 8.149 0.618 -14.680 1.00 75.25 74 HIS A N 1
ATOM 541 C CA . HIS A 1 74 ? 9.571 0.379 -14.429 1.00 75.25 74 HIS A CA 1
ATOM 542 C C . HIS A 1 74 ? 10.469 1.621 -14.486 1.00 75.25 74 HIS A C 1
ATOM 544 O O . HIS A 1 74 ? 11.506 1.692 -13.833 1.00 75.25 74 HIS A O 1
ATOM 550 N N . GLU A 1 75 ? 10.080 2.634 -15.255 1.00 72.19 75 GLU A N 1
ATOM 551 C CA . GLU A 1 75 ? 10.839 3.887 -15.379 1.00 72.19 75 GLU A CA 1
ATOM 552 C C . GLU A 1 75 ? 10.282 5.017 -14.507 1.00 72.19 75 GLU A C 1
ATOM 554 O O . GLU A 1 75 ? 10.905 6.071 -14.362 1.00 72.19 75 GLU A O 1
ATOM 559 N N . HIS A 1 76 ? 9.116 4.788 -13.905 1.00 77.69 76 HIS A N 1
ATOM 560 C CA . HIS A 1 76 ? 8.329 5.789 -13.201 1.00 77.69 76 HIS A CA 1
ATOM 561 C C . HIS A 1 76 ? 7.794 5.240 -11.872 1.00 77.69 76 HIS A C 1
ATOM 563 O O . HIS A 1 76 ? 6.658 5.527 -11.502 1.00 77.69 76 HIS A O 1
ATOM 569 N N . LEU A 1 77 ? 8.624 4.491 -11.132 1.00 76.12 77 LEU A N 1
ATOM 570 C CA . LEU A 1 77 ? 8.255 3.854 -9.859 1.00 76.12 77 LEU A CA 1
ATOM 571 C C . LEU A 1 77 ? 7.481 4.782 -8.919 1.00 76.12 77 LEU A C 1
ATOM 573 O O . LEU A 1 77 ? 6.427 4.414 -8.418 1.00 76.12 77 LEU A O 1
ATOM 577 N N . LEU A 1 78 ? 7.979 6.005 -8.705 1.00 76.19 78 LEU A N 1
ATOM 578 C CA . LEU A 1 78 ? 7.328 6.966 -7.813 1.00 76.19 78 LEU A CA 1
ATOM 579 C C . LEU A 1 78 ? 5.902 7.306 -8.270 1.00 76.19 78 LEU A C 1
ATOM 581 O O . LEU A 1 78 ? 4.993 7.393 -7.449 1.00 76.19 78 LEU A O 1
ATOM 585 N N . TYR A 1 79 ? 5.706 7.485 -9.577 1.00 82.81 79 TYR A N 1
ATOM 586 C CA . TYR A 1 79 ? 4.382 7.724 -10.139 1.00 82.81 79 TYR A CA 1
ATOM 587 C C . TYR A 1 79 ? 3.481 6.499 -9.955 1.00 82.81 79 TYR A C 1
ATOM 589 O O . TYR A 1 79 ? 2.364 6.660 -9.477 1.00 82.81 79 TYR A O 1
ATOM 597 N N . GLY A 1 80 ? 3.981 5.290 -10.230 1.00 83.06 80 GLY A N 1
ATOM 598 C CA . GLY A 1 80 ? 3.226 4.052 -10.020 1.00 83.06 80 GLY A CA 1
ATOM 599 C C . GLY A 1 80 ? 2.808 3.840 -8.562 1.00 83.06 80 GLY A C 1
ATOM 600 O O . GLY A 1 80 ? 1.660 3.506 -8.284 1.00 83.06 80 GLY A O 1
ATOM 601 N N . PHE A 1 81 ? 3.693 4.140 -7.608 1.00 82.12 81 PHE A N 1
ATOM 602 C CA . PHE A 1 81 ? 3.356 4.118 -6.183 1.00 82.12 81 PHE A CA 1
ATOM 603 C C . PHE A 1 81 ? 2.285 5.148 -5.816 1.00 82.12 81 PHE A C 1
ATOM 605 O O . PHE A 1 81 ? 1.361 4.832 -5.064 1.00 82.12 81 PHE A O 1
ATOM 612 N N . PHE A 1 82 ? 2.369 6.374 -6.341 1.00 85.12 82 PHE A N 1
ATOM 613 C CA . PHE A 1 82 ? 1.327 7.374 -6.104 1.00 85.12 82 PHE A CA 1
ATOM 614 C C . PHE A 1 82 ? -0.004 6.988 -6.735 1.00 85.12 82 PHE A C 1
ATOM 616 O O . PHE A 1 82 ? -1.044 7.201 -6.115 1.00 85.12 82 PHE A O 1
ATOM 623 N N . GLU A 1 83 ? 0.017 6.406 -7.928 1.00 87.06 83 GLU A N 1
ATOM 624 C CA . GLU A 1 83 ? -1.173 5.891 -8.588 1.00 87.06 83 GLU A CA 1
ATOM 625 C C . GLU A 1 83 ? -1.845 4.805 -7.741 1.00 87.06 83 GLU A C 1
ATOM 627 O O . GLU A 1 83 ? -3.056 4.868 -7.514 1.00 87.06 83 GLU A O 1
ATOM 632 N N . LEU A 1 84 ? -1.068 3.864 -7.196 1.00 88.06 84 LEU A N 1
ATOM 633 C CA . LEU A 1 84 ? -1.580 2.836 -6.296 1.00 88.06 84 LEU A CA 1
ATOM 634 C C . LEU A 1 84 ? -2.201 3.444 -5.034 1.00 88.06 84 LEU A C 1
ATOM 636 O O . LEU A 1 84 ? -3.340 3.132 -4.690 1.00 88.06 84 LEU A O 1
ATOM 640 N N . VAL A 1 85 ? -1.473 4.325 -4.342 1.00 87.44 85 VAL A N 1
ATOM 641 C CA . VAL A 1 85 ? -1.960 4.963 -3.108 1.00 87.44 85 VAL A CA 1
ATOM 642 C C . VAL A 1 85 ? -3.220 5.781 -3.382 1.00 87.44 85 VAL A C 1
ATOM 644 O O . VAL A 1 85 ? -4.156 5.752 -2.584 1.00 87.44 85 VAL A O 1
ATOM 647 N N . TYR A 1 86 ? -3.271 6.486 -4.513 1.00 88.44 86 TYR A N 1
ATOM 648 C CA . TYR A 1 86 ? -4.447 7.244 -4.926 1.00 88.44 86 TYR A CA 1
ATOM 649 C C . TYR A 1 86 ? -5.636 6.325 -5.210 1.00 88.44 86 TYR A C 1
ATOM 651 O O . TYR A 1 86 ? -6.737 6.599 -4.734 1.00 88.44 86 TYR A O 1
ATOM 659 N N . THR A 1 87 ? -5.404 5.224 -5.924 1.00 89.25 87 THR A N 1
ATOM 660 C CA . THR A 1 87 ? -6.420 4.211 -6.232 1.00 89.25 87 THR A CA 1
ATOM 661 C C . THR A 1 87 ? -6.991 3.609 -4.950 1.00 89.25 87 THR A C 1
ATOM 663 O O . THR A 1 87 ? -8.201 3.560 -4.760 1.00 89.25 87 THR A O 1
ATOM 666 N N . LEU A 1 88 ? -6.129 3.215 -4.013 1.00 91.31 88 LEU A N 1
ATOM 667 C CA . LEU A 1 88 ? -6.533 2.549 -2.775 1.00 91.31 88 LEU A CA 1
ATOM 668 C C . LEU A 1 88 ? -6.892 3.519 -1.638 1.00 91.31 88 LEU A C 1
ATOM 670 O O . LEU A 1 88 ? -7.168 3.068 -0.527 1.00 91.31 88 LEU A O 1
ATOM 674 N N . ARG A 1 89 ? -6.910 4.840 -1.866 1.00 89.31 89 ARG A N 1
ATOM 675 C CA . ARG A 1 89 ? -7.027 5.866 -0.807 1.00 89.31 89 ARG A CA 1
ATOM 676 C C . ARG A 1 89 ? -8.187 5.634 0.163 1.00 89.31 89 ARG A C 1
ATOM 678 O O . ARG A 1 89 ? -8.061 5.899 1.356 1.00 89.31 89 ARG A O 1
ATOM 685 N N . ASP A 1 90 ? -9.314 5.132 -0.339 1.00 88.75 90 ASP A N 1
ATOM 686 C CA . ASP A 1 90 ? -10.521 4.918 0.456 1.00 88.75 90 ASP A CA 1
ATOM 687 C C . ASP A 1 90 ? -10.434 3.686 1.364 1.00 88.75 90 ASP A C 1
ATOM 689 O O . ASP A 1 90 ? -11.064 3.664 2.423 1.00 88.75 90 ASP A O 1
ATOM 693 N N . LEU A 1 91 ? -9.593 2.718 0.999 1.00 89.25 91 LEU A N 1
ATOM 694 C CA . LEU A 1 91 ? -9.203 1.593 1.843 1.00 89.25 91 LEU A CA 1
ATOM 695 C C . LEU A 1 91 ? -8.124 2.024 2.845 1.00 89.25 91 LEU A C 1
ATOM 697 O O . LEU A 1 91 ? -8.318 1.917 4.058 1.00 89.25 91 LEU A O 1
ATOM 701 N N . LEU A 1 92 ? -7.013 2.574 2.340 1.00 87.88 92 LEU A N 1
ATOM 702 C CA . LEU A 1 92 ? -5.809 2.874 3.125 1.00 87.88 92 LEU A CA 1
ATOM 703 C C . LEU A 1 92 ? -6.044 3.933 4.211 1.00 87.88 92 LEU A C 1
ATOM 705 O O . LEU A 1 92 ? -5.350 3.938 5.225 1.00 87.88 92 LEU A O 1
ATOM 709 N N . LYS A 1 93 ? -7.041 4.813 4.042 1.00 85.56 93 LYS A N 1
ATOM 710 C CA . LYS A 1 93 ? -7.389 5.820 5.059 1.00 85.56 93 LYS A CA 1
ATOM 711 C C . LYS A 1 93 ? -7.933 5.225 6.363 1.00 85.56 93 LYS A C 1
ATOM 713 O O . LYS A 1 93 ? -7.854 5.885 7.391 1.00 85.56 93 LYS A O 1
ATOM 718 N N . ASN A 1 94 ? -8.528 4.029 6.326 1.00 84.94 94 ASN A N 1
ATOM 719 C CA . ASN A 1 94 ? -9.257 3.455 7.466 1.00 84.94 94 ASN A CA 1
ATOM 720 C C . ASN A 1 94 ? -8.817 2.034 7.832 1.00 84.94 94 ASN A C 1
ATOM 722 O O . ASN A 1 94 ? -9.132 1.571 8.930 1.00 84.94 94 ASN A O 1
ATOM 726 N N . VAL A 1 95 ? -8.124 1.331 6.935 1.00 87.75 95 VAL A N 1
ATOM 727 C CA . VAL A 1 95 ? -7.687 -0.048 7.156 1.00 87.75 95 VAL A CA 1
ATOM 728 C C . VAL A 1 95 ? -6.164 -0.069 7.293 1.00 87.75 95 VAL A C 1
ATOM 730 O O . VAL A 1 95 ? -5.465 0.331 6.356 1.00 87.75 95 VAL A O 1
ATOM 733 N N . PRO A 1 96 ? -5.624 -0.521 8.442 1.00 88.19 96 PRO A N 1
ATOM 734 C CA . PRO A 1 96 ? -4.191 -0.731 8.595 1.00 88.19 96 PRO A CA 1
ATOM 735 C C . PRO A 1 96 ? -3.649 -1.564 7.434 1.00 88.19 96 PRO A C 1
ATOM 737 O O . PRO A 1 96 ? -4.253 -2.567 7.051 1.00 88.19 96 PRO A O 1
ATOM 740 N N . THR A 1 97 ? -2.527 -1.133 6.865 1.00 90.25 97 THR A N 1
ATOM 741 C CA . THR A 1 97 ? -1.960 -1.754 5.667 1.00 90.25 97 THR A CA 1
ATOM 742 C C . THR A 1 97 ? -0.489 -2.070 5.881 1.00 90.25 97 THR A C 1
ATOM 744 O O . THR A 1 97 ? 0.285 -1.204 6.284 1.00 90.25 97 THR A O 1
ATOM 747 N N . ILE A 1 98 ? -0.116 -3.317 5.609 1.00 90.56 98 ILE A N 1
ATOM 748 C CA . ILE A 1 98 ? 1.271 -3.770 5.520 1.00 90.56 98 ILE A CA 1
ATOM 749 C C . ILE A 1 98 ? 1.639 -3.794 4.043 1.00 90.56 98 ILE A C 1
ATOM 751 O O . ILE A 1 98 ? 0.889 -4.340 3.238 1.00 90.56 98 ILE A O 1
ATOM 755 N N . VAL A 1 99 ? 2.783 -3.210 3.699 1.00 88.50 99 VAL A N 1
ATOM 756 C CA . VAL A 1 99 ? 3.293 -3.197 2.326 1.00 88.50 99 VAL A CA 1
ATOM 757 C C . VAL A 1 99 ? 4.597 -3.972 2.281 1.00 88.50 99 VAL A C 1
ATOM 759 O O . VAL A 1 99 ? 5.571 -3.599 2.934 1.00 88.50 99 VAL A O 1
ATOM 762 N N . GLN A 1 100 ? 4.590 -5.061 1.524 1.00 85.19 100 GLN A N 1
ATOM 763 C CA . GLN A 1 100 ? 5.761 -5.820 1.135 1.00 85.19 100 GLN A CA 1
ATOM 764 C C . GLN A 1 100 ? 6.079 -5.497 -0.324 1.00 85.19 100 GLN A C 1
ATOM 766 O O . GLN A 1 100 ? 5.198 -5.476 -1.176 1.00 85.19 100 GLN A O 1
ATOM 771 N N . MET A 1 101 ? 7.352 -5.227 -0.577 1.00 79.75 101 MET A N 1
ATOM 772 C CA . MET A 1 101 ? 7.874 -4.855 -1.888 1.00 79.75 101 MET A CA 1
ATOM 773 C C . MET A 1 101 ? 8.456 -6.103 -2.580 1.00 79.75 101 MET A C 1
ATOM 775 O O . MET A 1 101 ? 9.060 -6.933 -1.893 1.00 79.75 101 MET A O 1
ATOM 779 N N . ASP A 1 102 ? 8.314 -6.211 -3.904 1.00 77.12 102 ASP A N 1
ATOM 780 C CA . ASP A 1 102 ? 8.877 -7.294 -4.738 1.00 77.12 102 ASP A CA 1
ATOM 781 C C . ASP A 1 102 ? 9.717 -6.751 -5.918 1.00 77.12 102 ASP A C 1
ATOM 783 O O . ASP A 1 102 ? 9.962 -5.546 -6.026 1.00 77.12 102 ASP A O 1
ATOM 787 N N . ASP A 1 103 ? 10.240 -7.625 -6.776 1.00 71.94 103 ASP A N 1
ATOM 788 C CA . ASP A 1 103 ? 11.196 -7.318 -7.842 1.00 71.94 103 ASP A CA 1
ATOM 789 C C . ASP A 1 103 ? 10.757 -6.183 -8.784 1.00 71.94 103 ASP A C 1
ATOM 791 O O . ASP A 1 103 ? 11.603 -5.372 -9.188 1.00 71.94 103 ASP A O 1
ATOM 795 N N . HIS A 1 104 ? 9.457 -6.055 -9.070 1.00 78.00 104 HIS A N 1
ATOM 796 C CA . HIS A 1 104 ? 8.910 -4.956 -9.871 1.00 78.00 104 HIS A CA 1
ATOM 797 C C . HIS A 1 104 ? 8.822 -3.616 -9.129 1.00 78.00 104 HIS A C 1
ATOM 799 O O . HIS A 1 104 ? 8.873 -2.567 -9.771 1.00 78.00 104 HIS A O 1
ATOM 805 N N . ASP A 1 105 ? 8.798 -3.626 -7.798 1.00 75.94 105 ASP A N 1
ATOM 806 C CA . ASP A 1 105 ? 8.808 -2.412 -6.974 1.00 75.94 105 ASP A CA 1
ATOM 807 C C . ASP A 1 105 ? 10.220 -1.872 -6.747 1.00 75.94 105 ASP A C 1
ATOM 809 O O . ASP A 1 105 ? 10.419 -0.671 -6.556 1.00 75.94 105 ASP A O 1
ATOM 813 N N . TYR A 1 106 ? 11.207 -2.772 -6.753 1.00 68.25 106 TYR A N 1
ATOM 814 C CA . TYR A 1 106 ? 12.626 -2.443 -6.614 1.00 68.25 106 TYR A CA 1
ATOM 815 C C . TYR A 1 106 ? 13.307 -2.184 -7.943 1.00 68.25 106 TYR A C 1
ATOM 817 O O . TYR A 1 106 ? 14.297 -1.449 -7.997 1.00 68.25 106 TYR A O 1
ATOM 825 N N . GLY A 1 107 ? 12.818 -2.823 -9.001 1.00 63.09 107 GLY A N 1
ATOM 826 C CA . GLY A 1 107 ? 13.518 -2.796 -10.258 1.00 63.09 107 GLY A CA 1
ATOM 827 C C . GLY A 1 107 ? 14.774 -3.630 -10.291 1.00 63.09 107 GLY A C 1
ATOM 828 O O . GLY A 1 107 ? 15.752 -3.221 -10.907 1.00 63.09 107 GLY A O 1
ATOM 829 N N . LEU A 1 108 ? 14.768 -4.776 -9.623 1.00 60.16 108 LEU A N 1
ATOM 830 C CA . LEU A 1 108 ? 15.873 -5.723 -9.655 1.00 60.16 108 LEU A CA 1
ATOM 831 C C . LEU A 1 108 ? 15.301 -7.124 -9.809 1.00 60.16 108 LEU A C 1
ATOM 833 O O . LEU A 1 108 ? 14.636 -7.593 -8.897 1.00 60.16 108 LEU A O 1
ATOM 837 N N . GLY A 1 109 ? 15.586 -7.802 -10.927 1.00 56.66 109 GLY A N 1
ATOM 838 C CA . GLY A 1 109 ? 15.026 -9.131 -11.242 1.00 56.66 109 GLY A CA 1
ATOM 839 C C . GLY A 1 109 ? 15.367 -10.249 -10.267 1.00 56.66 109 GLY A C 1
ATOM 840 O O . GLY A 1 109 ? 14.891 -11.374 -10.392 1.00 56.66 109 GLY A O 1
ATOM 841 N N . ASN A 1 110 ? 16.187 -9.944 -9.266 1.00 63.41 110 ASN A N 1
ATOM 842 C CA . ASN A 1 110 ? 16.173 -10.700 -8.038 1.00 63.41 110 ASN A CA 1
ATOM 843 C C . ASN A 1 110 ? 16.557 -9.820 -6.843 1.00 63.41 110 ASN A C 1
ATOM 845 O O . ASN A 1 110 ? 17.727 -9.479 -6.667 1.00 63.41 110 ASN A O 1
ATOM 849 N N . LEU A 1 111 ? 15.584 -9.525 -5.980 1.00 56.19 111 LEU A N 1
ATOM 850 C CA . LEU A 1 111 ?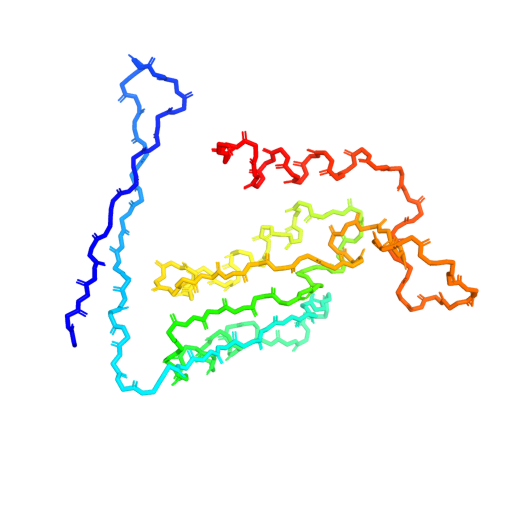 15.808 -8.832 -4.708 1.00 56.19 111 LEU A CA 1
ATOM 851 C C . LEU A 1 111 ? 16.673 -9.646 -3.720 1.00 56.19 111 LEU A C 1
ATOM 853 O O . LEU A 1 111 ? 17.377 -9.081 -2.887 1.00 56.19 111 LEU A O 1
ATOM 857 N N . TRP A 1 112 ? 16.648 -10.975 -3.834 1.00 60.50 112 TRP A N 1
ATOM 858 C CA . TRP A 1 112 ? 17.274 -11.947 -2.930 1.00 60.50 112 TRP A CA 1
ATOM 859 C C . TRP A 1 112 ? 18.614 -12.508 -3.435 1.00 60.50 112 TRP A C 1
ATOM 861 O O . TRP A 1 112 ? 19.189 -13.390 -2.799 1.00 60.50 112 TRP A O 1
ATOM 871 N N . GLY A 1 113 ? 19.133 -12.011 -4.563 1.00 50.47 113 GLY A N 1
ATOM 872 C CA . GLY A 1 113 ? 20.510 -12.273 -5.002 1.00 50.47 113 GLY A CA 1
ATOM 873 C C . GLY A 1 113 ? 20.821 -13.684 -5.527 1.00 50.47 113 GLY A C 1
ATOM 874 O O . GLY A 1 113 ? 21.995 -14.009 -5.688 1.00 50.47 113 GLY A O 1
ATOM 875 N N . ALA A 1 114 ? 19.823 -14.525 -5.818 1.00 51.66 114 ALA A N 1
ATOM 876 C CA . ALA A 1 114 ? 20.049 -15.781 -6.542 1.00 51.66 114 ALA A CA 1
ATOM 877 C C . ALA A 1 114 ? 20.061 -15.528 -8.064 1.00 51.66 114 ALA A C 1
ATOM 879 O O . ALA A 1 114 ? 19.168 -14.883 -8.608 1.00 51.66 114 ALA A O 1
ATOM 880 N N . GLU A 1 115 ? 21.059 -16.008 -8.798 1.00 44.06 115 GLU A N 1
ATOM 881 C CA . GLU A 1 115 ? 21.080 -15.806 -10.252 1.00 44.06 115 GLU A CA 1
ATOM 882 C C . GLU A 1 115 ? 19.851 -16.460 -10.911 1.00 44.06 115 GLU A C 1
ATOM 884 O O . GLU A 1 115 ? 19.611 -17.657 -10.741 1.00 44.06 115 GLU A O 1
ATOM 889 N N . ARG A 1 116 ? 19.066 -15.689 -11.677 1.00 49.16 116 ARG A N 1
ATOM 890 C CA . ARG A 1 116 ? 18.060 -16.242 -12.591 1.00 49.16 116 ARG A CA 1
ATOM 891 C C . ARG A 1 116 ? 18.625 -16.255 -14.005 1.00 49.16 116 ARG A C 1
ATOM 893 O O . ARG A 1 116 ? 18.898 -15.219 -14.605 1.00 49.16 116 ARG A O 1
ATOM 900 N N . SER A 1 117 ? 18.799 -17.461 -14.530 1.00 44.94 117 SER A N 1
ATOM 901 C CA . SER A 1 117 ? 19.172 -17.730 -15.911 1.00 44.94 117 SER A CA 1
ATOM 902 C C . SER A 1 117 ? 17.981 -17.487 -16.848 1.00 44.94 117 SER A C 1
ATOM 904 O O . SER A 1 117 ? 17.089 -18.325 -16.941 1.00 44.94 117 SER A O 1
ATOM 906 N N . GLY A 1 118 ? 17.989 -16.367 -17.573 1.00 48.75 118 GLY A N 1
ATOM 907 C CA . GLY A 1 118 ? 17.374 -16.266 -18.904 1.00 48.75 118 GLY A CA 1
ATOM 908 C C . GLY A 1 118 ? 15.854 -16.092 -19.026 1.00 48.75 118 GLY A C 1
ATOM 909 O O . GLY A 1 118 ? 15.382 -16.052 -20.159 1.00 48.75 118 GLY A O 1
ATOM 910 N N . GLU A 1 119 ? 15.085 -15.953 -17.945 1.00 47.88 119 GLU A N 1
ATOM 911 C CA . GLU A 1 119 ? 13.656 -15.619 -18.055 1.00 47.88 119 GLU A CA 1
ATOM 912 C C . GLU A 1 119 ? 13.428 -14.104 -18.055 1.00 47.88 119 GLU A C 1
ATOM 914 O O . GLU A 1 119 ? 13.996 -13.388 -17.240 1.00 47.88 119 GLU A O 1
ATOM 919 N N . THR A 1 120 ? 12.595 -13.619 -18.980 1.00 48.56 120 THR A N 1
ATOM 920 C CA . THR A 1 120 ? 12.210 -12.202 -19.138 1.00 48.56 120 THR A CA 1
ATOM 921 C C . THR A 1 120 ? 10.972 -11.812 -18.325 1.00 48.56 120 THR A C 1
ATOM 923 O O . THR A 1 120 ? 10.540 -10.665 -18.379 1.00 48.56 120 THR A O 1
ATOM 926 N N . SER A 1 121 ? 10.370 -12.752 -17.599 1.00 44.84 121 SER A N 1
ATOM 927 C CA . SER A 1 121 ? 9.318 -12.506 -16.609 1.00 44.84 121 SER A CA 1
ATOM 928 C C . SER A 1 121 ? 9.946 -12.568 -15.219 1.00 44.84 121 SER A C 1
ATOM 930 O O . SER A 1 121 ? 10.479 -13.608 -14.834 1.00 44.84 121 SER A O 1
ATOM 932 N N . GLY A 1 122 ? 9.927 -11.455 -14.490 1.00 49.16 122 GLY A N 1
ATOM 933 C CA . GLY A 1 122 ? 10.675 -11.298 -13.238 1.00 49.16 122 GLY A CA 1
ATOM 934 C C . GLY A 1 122 ? 12.062 -10.670 -13.418 1.00 49.16 122 GLY A C 1
ATOM 935 O O . GLY A 1 122 ? 12.986 -10.943 -12.660 1.00 49.16 122 GLY A O 1
ATOM 936 N N . VAL A 1 123 ? 12.249 -9.878 -14.479 1.00 49.56 123 VAL A N 1
ATOM 937 C CA . VAL A 1 123 ? 13.432 -9.026 -14.653 1.00 49.56 123 VAL A CA 1
ATOM 938 C C . VAL A 1 123 ? 13.088 -7.623 -14.189 1.00 49.56 123 VAL A C 1
ATOM 940 O O . VAL A 1 123 ? 12.827 -6.720 -14.979 1.00 49.56 123 VAL A O 1
ATOM 943 N N . GLY A 1 124 ? 13.084 -7.410 -12.880 1.00 51.56 124 GLY A N 1
ATOM 944 C CA . GLY A 1 124 ? 13.302 -6.072 -12.356 1.00 51.56 124 GLY A CA 1
ATOM 945 C C . GLY A 1 124 ? 14.466 -5.370 -13.088 1.00 51.56 124 GLY A C 1
ATOM 946 O O . GLY A 1 124 ? 15.386 -6.000 -13.612 1.00 51.56 124 GLY A O 1
ATOM 947 N N . PHE A 1 125 ? 14.339 -4.053 -13.195 1.00 53.22 125 PHE A N 1
ATOM 948 C CA . PHE A 1 125 ? 14.987 -3.156 -14.152 1.00 53.22 125 PHE A CA 1
ATOM 949 C C . PHE A 1 125 ? 16.471 -3.412 -14.441 1.00 53.22 125 PHE A C 1
ATOM 951 O O . PHE A 1 125 ? 17.312 -3.607 -13.569 1.00 53.22 125 PHE A O 1
ATOM 958 N N . ALA A 1 126 ? 16.834 -3.199 -15.706 1.00 54.12 126 ALA A N 1
ATOM 959 C CA . ALA A 1 126 ? 18.216 -3.044 -16.155 1.00 54.12 126 ALA A CA 1
ATOM 960 C C . ALA A 1 126 ? 18.798 -1.649 -15.809 1.00 54.12 126 ALA A C 1
ATOM 962 O O . ALA A 1 126 ? 19.523 -1.064 -16.616 1.00 54.12 126 ALA A O 1
ATOM 963 N N . LYS A 1 127 ? 18.439 -1.059 -14.656 1.00 50.38 127 LYS A N 1
ATOM 964 C CA . LYS A 1 127 ? 18.837 0.310 -14.273 1.00 50.38 127 LYS A CA 1
ATOM 965 C C . LYS A 1 127 ? 19.474 0.353 -12.875 1.00 50.38 127 LYS A C 1
ATOM 967 O O . LYS A 1 127 ? 19.097 -0.424 -12.005 1.00 50.38 127 LYS A O 1
ATOM 972 N N . PRO A 1 128 ? 20.467 1.238 -12.652 1.00 49.69 128 PRO A N 1
ATOM 973 C CA . PRO A 1 128 ? 21.227 1.274 -11.408 1.00 49.69 128 PRO A CA 1
ATOM 974 C C . PRO A 1 128 ? 20.353 1.647 -10.192 1.00 49.69 128 PRO A C 1
ATOM 976 O O . PRO A 1 128 ? 19.373 2.378 -10.342 1.00 49.69 128 PRO A O 1
ATOM 979 N N . PRO A 1 129 ? 20.749 1.235 -8.971 1.00 54.94 129 PRO A N 1
ATOM 980 C CA . PRO A 1 129 ? 19.980 1.371 -7.722 1.00 54.94 129 PRO A CA 1
ATOM 981 C C . PRO A 1 129 ? 19.719 2.820 -7.245 1.00 54.94 129 PRO A C 1
ATOM 983 O O . PRO A 1 129 ? 19.296 3.039 -6.114 1.00 54.94 129 PRO A O 1
ATOM 986 N N . CYS A 1 130 ? 19.952 3.847 -8.068 1.00 50.00 130 CYS A N 1
ATOM 987 C CA . CYS A 1 130 ? 19.695 5.239 -7.695 1.00 50.00 130 CYS A CA 1
ATOM 988 C C . CYS A 1 130 ? 18.196 5.579 -7.594 1.00 50.00 130 CYS A C 1
ATOM 990 O O . CYS A 1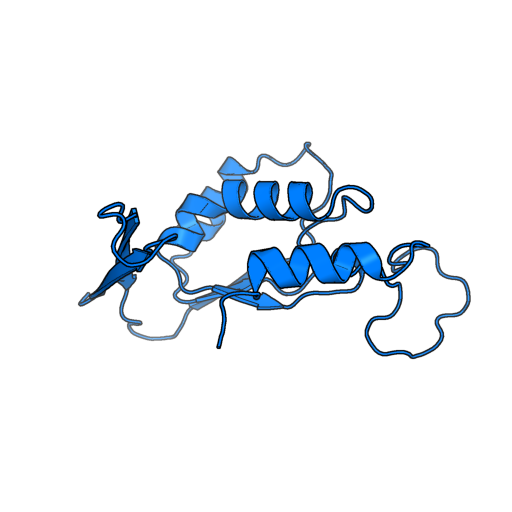 130 ? 17.835 6.415 -6.768 1.00 50.00 130 CYS A O 1
ATOM 992 N N . LEU A 1 131 ? 17.321 4.907 -8.358 1.00 54.44 131 LEU A N 1
ATOM 993 C CA . LEU A 1 131 ? 15.862 5.077 -8.246 1.00 54.44 131 LEU A CA 1
ATOM 994 C C . LEU A 1 131 ? 15.330 4.553 -6.898 1.00 54.44 131 LEU A C 1
ATOM 996 O O . LEU A 1 131 ? 14.415 5.136 -6.317 1.00 54.44 131 LEU A O 1
ATOM 1000 N N . LEU A 1 132 ? 15.961 3.498 -6.372 1.00 55.38 132 LEU A N 1
ATOM 1001 C CA . LEU A 1 132 ? 15.610 2.864 -5.102 1.00 55.38 132 LEU A CA 1
ATOM 1002 C C . LEU A 1 132 ? 15.784 3.818 -3.914 1.00 55.38 132 LEU A C 1
ATOM 1004 O O . LEU A 1 132 ? 14.893 3.942 -3.074 1.00 55.38 132 LEU A O 1
ATOM 1008 N N . ASN A 1 133 ? 16.892 4.563 -3.892 1.00 59.44 133 ASN A N 1
ATOM 1009 C CA . ASN A 1 133 ? 17.135 5.562 -2.854 1.00 59.44 133 ASN A CA 1
ATOM 1010 C C . ASN A 1 133 ? 16.054 6.651 -2.840 1.00 59.44 133 ASN A C 1
ATOM 1012 O O . ASN A 1 133 ? 15.738 7.161 -1.773 1.00 59.44 133 ASN A O 1
ATOM 1016 N N . MET A 1 134 ? 15.457 6.991 -3.988 1.00 59.31 134 MET A N 1
ATOM 1017 C CA . MET A 1 134 ? 14.390 7.994 -4.048 1.00 59.31 134 MET A CA 1
ATOM 1018 C C . MET A 1 134 ? 13.073 7.463 -3.475 1.00 59.31 134 MET A C 1
ATOM 1020 O O . MET A 1 134 ? 12.460 8.141 -2.655 1.00 59.31 134 MET A O 1
ATOM 1024 N N . ALA A 1 135 ? 12.654 6.252 -3.857 1.00 57.16 135 ALA A N 1
ATOM 1025 C CA . ALA A 1 135 ? 11.428 5.646 -3.334 1.00 57.16 135 ALA A CA 1
ATOM 1026 C C . ALA A 1 135 ? 11.529 5.380 -1.822 1.00 57.16 135 ALA A C 1
ATOM 1028 O O . ALA A 1 135 ? 10.628 5.754 -1.071 1.00 57.16 135 ALA A O 1
ATOM 1029 N N . GLN A 1 136 ? 12.658 4.836 -1.347 1.00 61.78 136 GLN A N 1
ATOM 1030 C CA . GLN A 1 136 ? 12.901 4.666 0.089 1.00 61.78 136 GLN A CA 1
ATOM 1031 C C . GLN A 1 136 ? 12.990 6.003 0.832 1.00 61.78 136 GLN A C 1
ATOM 1033 O O . GLN A 1 136 ? 12.384 6.129 1.891 1.00 61.78 136 GLN A O 1
ATOM 1038 N N . GLN A 1 137 ? 13.685 7.020 0.306 1.00 58.81 137 GLN A N 1
ATOM 1039 C CA . GLN A 1 137 ? 13.732 8.335 0.963 1.00 58.81 137 GLN A CA 1
ATOM 1040 C C . GLN A 1 137 ? 12.351 8.986 1.065 1.00 58.81 137 GLN A C 1
ATOM 1042 O O . GLN A 1 137 ? 12.062 9.619 2.076 1.00 58.81 137 GLN A O 1
ATOM 1047 N N . GLN A 1 138 ? 11.491 8.837 0.056 1.00 56.25 138 GLN A N 1
ATOM 1048 C CA . GLN A 1 138 ? 10.169 9.465 0.078 1.00 56.25 138 GLN A CA 1
ATOM 1049 C C . GLN A 1 138 ? 9.131 8.685 0.890 1.00 56.25 138 GLN A C 1
ATOM 1051 O O . GLN A 1 138 ? 8.327 9.314 1.573 1.00 56.25 138 GLN A O 1
ATOM 1056 N N . ALA A 1 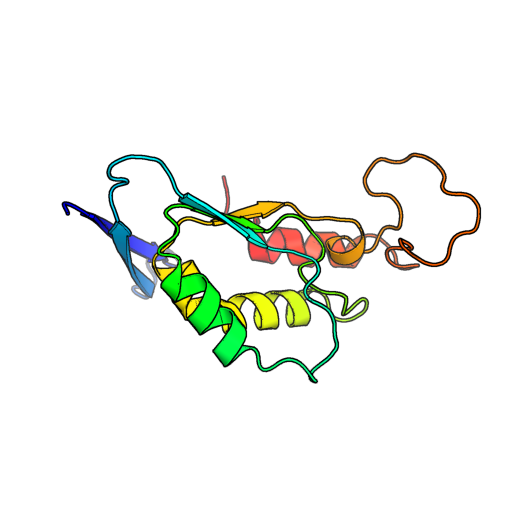139 ? 9.154 7.350 0.857 1.00 57.31 139 ALA A N 1
ATOM 1057 C CA . ALA A 1 139 ? 8.189 6.523 1.586 1.00 57.31 139 ALA A CA 1
ATOM 1058 C C . ALA A 1 139 ? 8.616 6.208 3.031 1.00 57.31 139 ALA A C 1
ATOM 1060 O O . ALA A 1 139 ? 7.764 6.030 3.898 1.00 57.31 139 ALA A O 1
ATOM 1061 N N . LEU A 1 140 ? 9.924 6.117 3.296 1.00 55.03 140 LEU A N 1
ATOM 1062 C CA . LEU A 1 140 ? 10.481 5.619 4.560 1.00 55.03 140 LEU A CA 1
ATOM 1063 C C . LEU A 1 140 ? 11.520 6.567 5.177 1.00 55.03 140 LEU A C 1
ATOM 1065 O O . LEU A 1 140 ? 11.962 6.325 6.293 1.00 55.03 140 LEU A O 1
ATOM 1069 N N . GLY A 1 141 ? 11.908 7.657 4.501 1.00 45.94 141 GLY A N 1
ATOM 1070 C CA . GLY A 1 141 ? 12.963 8.563 4.982 1.00 45.9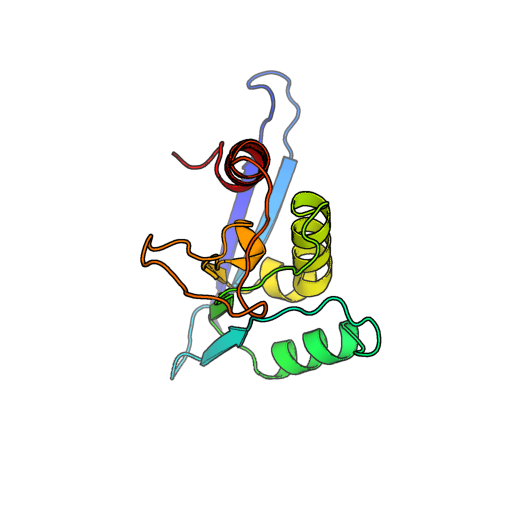4 141 GLY A CA 1
ATOM 1071 C C . GLY A 1 141 ? 12.611 9.336 6.257 1.00 45.94 141 GLY A C 1
ATOM 1072 O O . GLY A 1 141 ? 13.484 9.961 6.851 1.00 45.94 141 GLY A O 1
ATOM 1073 N N . HIS A 1 142 ? 11.346 9.290 6.679 1.00 43.00 142 HIS A N 1
ATOM 1074 C CA . HIS A 1 142 ? 10.861 9.846 7.942 1.00 43.00 142 HIS A CA 1
ATOM 1075 C C . HIS A 1 142 ? 10.474 8.768 8.973 1.00 43.00 142 HIS A C 1
ATOM 1077 O O . HIS A 1 142 ? 9.910 9.105 10.016 1.00 43.00 142 HIS A O 1
ATOM 1083 N N . LEU A 1 143 ? 10.675 7.479 8.673 1.00 33.91 143 LEU A N 1
ATOM 1084 C CA . LEU A 1 143 ? 10.535 6.421 9.671 1.00 33.91 143 LEU A CA 1
ATOM 1085 C C . LEU A 1 143 ? 11.824 6.388 10.516 1.00 33.91 143 LEU A C 1
ATOM 1087 O O . LEU A 1 143 ? 12.904 6.522 9.940 1.00 33.91 143 LEU A O 1
ATOM 1091 N N . PRO A 1 144 ? 11.714 6.305 11.855 1.00 35.97 144 PRO A N 1
ATOM 1092 C CA . PRO A 1 144 ? 12.863 6.348 12.759 1.00 35.97 144 PRO A CA 1
ATOM 1093 C C . PRO A 1 144 ? 13.824 5.169 12.578 1.00 35.97 144 PRO A C 1
ATOM 1095 O O . PRO A 1 144 ? 13.355 4.066 12.212 1.00 35.97 144 PRO A O 1
#

Foldseek 3Di:
DDWDKDKDWDDPDPPPPDIDIQIDIQRDDDDDAFEAEDEQPEPDPPDDLQVVLVVVVVSVHQEYEYAECCDQPQVCLVVSVVVSCVSNVVVVSHHHYHYDYALSNQQDLDPPPDDDPDDPPSRRHPDDRPVVCVVCCVPPVPPD

InterPro domains:
  IPR029052 Metallo-dependent phosphatase-like [SSF56300] (34-114)
  IPR038607 PhoD-like superfamily [G3DSA:3.60.21.70] (34-142)

Radius of gyration: 17.73 Å; chains: 1; bounding box: 39×46×39 Å

Sequence (144 aa):
GASFTYKIDYQPAPGSGTVYSLHGTIPRQQGVPKVAALGCFGVDDDANKDDFVASVMAQNADLIVLSGDQTYLHEHLLYGFFELVYTLRDLLKNVPTIVQMDDHDYGLGNLWGAERSGETSGVGFAKPPCLLNMAQQQALGHLP

Organism: NCBI:txid210454